Protein AF-A0A397EX10-F1 (afdb_monomer_lite)

Radius of gyration: 22.93 Å; chains: 1; bounding box: 36×42×84 Å

Foldseek 3Di:
DDPPPPPPPVVPPPQVLLVLLLVLLVLLLVLLVLQVVLVVVVVPDDPDPPPPPPVPDDPVVVVVVVVPPPDDNPNRDPVSVVVSLVSLVVSVVSCVVNVLQFDPVLSVVVVVLSCQLNDPPDRSVVNSVSSVCCCVVPCCNPVNDDPVGGD

InterPro domains:
  IPR013946 NCA2-like [PF08637] (12-137)
  IPR013946 NCA2-like [PTHR28234] (16-142)

Structure (mmCIF, N/CA/C/O backbone):
data_AF-A0A397EX10-F1
#
_entry.id   AF-A0A397EX10-F1
#
loop_
_atom_site.group_PDB
_atom_site.id
_atom_site.type_symbol
_atom_site.label_atom_id
_atom_site.label_alt_id
_atom_site.label_comp_id
_atom_site.label_asym_id
_atom_site.label_entity_id
_atom_site.label_seq_id
_atom_site.pdbx_PDB_ins_code
_atom_site.Cartn_x
_atom_site.Cartn_y
_atom_site.Cartn_z
_atom_site.occupancy
_atom_site.B_iso_or_equiv
_atom_site.auth_seq_id
_atom_site.auth_comp_id
_atom_site.auth_asym_id
_atom_site.auth_atom_id
_atom_site.pdbx_PDB_model_num
ATOM 1 N N . LEU A 1 1 ? 22.377 -3.303 41.523 1.00 41.38 1 LEU A N 1
ATOM 2 C CA . LEU A 1 1 ? 22.239 -3.645 40.090 1.00 41.38 1 LEU A CA 1
ATOM 3 C C . LEU A 1 1 ? 20.760 -3.868 39.793 1.00 41.38 1 LEU A C 1
ATOM 5 O O . LEU A 1 1 ? 20.297 -4.997 39.844 1.00 41.38 1 LEU A O 1
ATOM 9 N N . LEU A 1 2 ? 20.005 -2.787 39.574 1.00 40.12 2 LEU A N 1
ATOM 10 C CA . LEU A 1 2 ? 18.654 -2.878 39.018 1.00 40.12 2 LEU A CA 1
ATOM 11 C C . LEU A 1 2 ? 18.796 -2.760 37.498 1.00 40.12 2 LEU A C 1
ATOM 13 O O . LEU A 1 2 ? 19.023 -1.669 36.982 1.00 40.12 2 LEU A O 1
ATOM 17 N N . TYR A 1 3 ? 18.719 -3.888 36.797 1.00 41.59 3 TYR A N 1
ATOM 18 C CA . TYR A 1 3 ? 18.487 -3.904 35.355 1.00 41.59 3 TYR A CA 1
ATOM 19 C C . TYR A 1 3 ? 17.018 -3.552 35.126 1.00 41.59 3 TYR A C 1
ATOM 21 O O . TYR A 1 3 ? 16.144 -4.416 35.113 1.00 41.59 3 TYR A O 1
ATOM 29 N N . GLN A 1 4 ? 16.739 -2.258 35.018 1.00 38.31 4 GLN A N 1
ATOM 30 C CA . GLN A 1 4 ? 15.445 -1.777 34.572 1.00 38.31 4 GLN A CA 1
ATOM 31 C C . GLN A 1 4 ? 15.446 -1.896 33.048 1.00 38.31 4 GLN A C 1
ATOM 33 O O . GLN A 1 4 ? 16.061 -1.092 32.352 1.00 38.31 4 GLN A O 1
ATOM 38 N N . PHE A 1 5 ? 14.828 -2.964 32.542 1.00 41.28 5 PHE A N 1
ATOM 39 C CA . PHE A 1 5 ? 14.505 -3.100 31.129 1.00 41.28 5 PHE A CA 1
ATOM 40 C C . PHE A 1 5 ? 13.734 -1.850 30.705 1.00 41.28 5 PHE A C 1
ATOM 42 O O . PHE A 1 5 ? 12.567 -1.680 31.055 1.00 41.28 5 PHE A O 1
ATOM 49 N N . THR A 1 6 ? 14.375 -0.973 29.940 1.00 39.44 6 THR A N 1
ATOM 50 C CA . THR A 1 6 ? 13.713 0.107 29.209 1.00 39.44 6 THR A CA 1
ATOM 51 C C . THR A 1 6 ? 12.974 -0.499 28.015 1.00 39.44 6 THR A C 1
ATOM 53 O O . THR A 1 6 ? 13.256 -0.175 26.867 1.00 39.44 6 THR A O 1
ATOM 56 N N . SER A 1 7 ? 12.053 -1.434 28.260 1.00 38.50 7 SER A N 1
ATOM 57 C CA . SER A 1 7 ? 11.068 -1.845 27.262 1.00 38.50 7 SER A CA 1
ATOM 58 C C . SER A 1 7 ? 9.910 -0.855 27.321 1.00 38.50 7 SER A C 1
ATOM 60 O O . SER A 1 7 ? 8.781 -1.174 27.674 1.00 38.50 7 SER A O 1
ATOM 62 N N . SER A 1 8 ? 10.219 0.399 27.003 1.00 38.31 8 SER A N 1
ATOM 63 C CA . SER A 1 8 ? 9.212 1.311 26.494 1.00 38.31 8 SER A CA 1
ATOM 64 C C . SER A 1 8 ? 9.002 0.891 25.045 1.00 38.31 8 SER A C 1
ATOM 66 O O . SER A 1 8 ? 9.557 1.501 24.134 1.00 38.31 8 SER A O 1
ATOM 68 N N . ALA A 1 9 ? 8.232 -0.177 24.821 1.00 45.81 9 ALA A N 1
ATOM 69 C CA . ALA A 1 9 ? 7.434 -0.244 23.609 1.00 45.81 9 ALA A CA 1
ATOM 70 C C . ALA A 1 9 ? 6.516 0.981 23.685 1.00 45.81 9 ALA A C 1
ATOM 72 O O . ALA A 1 9 ? 5.442 0.945 24.278 1.00 45.81 9 ALA A O 1
ATOM 73 N N . MET A 1 10 ? 7.032 2.126 23.234 1.00 48.09 10 MET A N 1
ATOM 74 C CA . MET A 1 10 ? 6.231 3.289 22.911 1.00 48.09 10 MET A CA 1
ATOM 75 C C . MET A 1 10 ? 5.288 2.777 21.839 1.00 48.09 10 MET A C 1
ATOM 77 O O . MET A 1 10 ? 5.687 2.651 20.686 1.00 48.09 10 MET A O 1
ATOM 81 N N . TYR A 1 11 ? 4.101 2.350 22.262 1.00 53.41 11 TYR A N 1
ATOM 82 C CA . TYR A 1 11 ? 3.003 2.011 21.379 1.00 53.41 11 TYR A CA 1
ATOM 83 C C . TYR A 1 11 ? 2.857 3.203 20.431 1.00 53.41 11 TYR A C 1
ATOM 85 O O . TYR A 1 11 ? 2.485 4.295 20.863 1.00 53.41 11 TYR A O 1
ATOM 93 N N . GLU A 1 12 ? 3.298 3.039 19.178 1.00 66.00 12 GLU A N 1
ATOM 94 C CA . GLU A 1 12 ? 3.165 4.088 18.171 1.00 66.00 12 GLU A CA 1
ATOM 95 C C . GLU A 1 12 ? 1.681 4.415 18.061 1.00 66.00 12 GLU A C 1
ATOM 97 O O . GLU A 1 12 ? 0.855 3.501 18.049 1.00 66.00 12 GLU A O 1
ATOM 102 N N . ASP A 1 13 ? 1.343 5.705 18.011 1.00 78.44 13 ASP A N 1
ATOM 103 C CA . ASP A 1 13 ? -0.044 6.133 17.851 1.00 78.44 13 ASP A CA 1
ATOM 104 C C . ASP A 1 13 ? -0.649 5.404 16.634 1.00 78.44 13 ASP A C 1
ATOM 106 O O . ASP A 1 13 ? -0.096 5.525 15.534 1.00 78.44 13 ASP A O 1
ATOM 110 N N . PRO A 1 14 ? -1.771 4.679 16.792 1.00 77.25 14 PRO A N 1
ATOM 111 C CA . PRO A 1 14 ? -2.639 4.215 15.715 1.00 77.25 14 PRO A CA 1
ATOM 112 C C . PRO A 1 14 ? -2.641 5.051 14.435 1.00 77.25 14 PRO A C 1
ATOM 114 O O . PRO A 1 14 ? -2.508 4.541 13.318 1.00 77.25 14 PRO A O 1
ATOM 117 N N . LYS A 1 15 ? -2.765 6.372 14.598 1.00 80.88 15 LYS A N 1
ATOM 118 C CA . LYS A 1 15 ? -2.798 7.341 13.498 1.00 80.88 15 LYS A CA 1
ATOM 119 C C . LYS A 1 15 ? -1.475 7.421 12.757 1.00 80.88 15 LYS A C 1
ATOM 121 O O . LYS A 1 15 ? -1.466 7.521 11.528 1.00 80.88 15 LYS A O 1
ATOM 126 N N . SER A 1 16 ? -0.375 7.373 13.500 1.00 83.56 16 SER A N 1
ATOM 127 C CA . SER A 1 16 ? 0.979 7.345 12.961 1.00 83.56 16 SER A CA 1
ATOM 128 C C . SER A 1 16 ? 1.217 6.060 12.178 1.00 83.56 16 SER A C 1
ATOM 130 O O . SER A 1 16 ? 1.656 6.130 11.034 1.00 83.56 16 SER A O 1
ATOM 132 N N . VAL A 1 17 ? 0.832 4.908 12.737 1.00 84.69 17 VAL A N 1
ATOM 133 C CA . VAL A 1 17 ? 0.974 3.598 12.083 1.00 84.69 17 VAL A CA 1
ATOM 134 C C . VAL A 1 17 ? 0.219 3.562 10.758 1.00 84.69 17 VAL A C 1
ATOM 136 O O . VAL A 1 17 ? 0.809 3.280 9.720 1.00 84.69 17 VAL A O 1
ATOM 139 N N . ALA A 1 18 ? -1.067 3.913 10.753 1.00 84.00 18 ALA A N 1
ATOM 140 C CA . ALA A 1 18 ? -1.857 3.923 9.524 1.00 84.00 18 ALA A CA 1
ATOM 141 C C . ALA A 1 18 ? -1.319 4.919 8.488 1.00 84.00 18 ALA A C 1
ATOM 143 O O . ALA A 1 18 ? -1.334 4.638 7.290 1.00 84.00 18 ALA A O 1
ATOM 144 N N . SER A 1 19 ? -0.819 6.075 8.937 1.00 85.56 19 SER A N 1
ATOM 145 C CA . SER A 1 19 ? -0.160 7.035 8.049 1.00 85.56 19 SER A CA 1
ATOM 146 C C . SER A 1 19 ? 1.098 6.428 7.437 1.00 85.56 19 SER A C 1
ATOM 148 O O . SER A 1 19 ? 1.309 6.556 6.236 1.00 85.56 19 SER A O 1
ATOM 150 N N . GLN A 1 20 ? 1.901 5.724 8.233 1.00 88.44 20 GLN A N 1
ATOM 151 C CA . GLN A 1 20 ? 3.113 5.065 7.770 1.00 88.44 20 GLN A CA 1
ATOM 152 C C . GLN A 1 20 ? 2.799 3.951 6.762 1.00 88.44 20 GLN A C 1
ATOM 154 O O . GLN A 1 20 ? 3.383 3.969 5.685 1.00 88.44 20 GLN A O 1
ATOM 159 N N . ILE A 1 21 ? 1.803 3.090 7.026 1.00 89.44 21 ILE A N 1
ATOM 160 C CA . ILE A 1 21 ? 1.292 2.107 6.045 1.00 89.44 21 ILE A CA 1
ATOM 161 C C . ILE A 1 21 ? 0.906 2.814 4.742 1.00 89.44 21 ILE A C 1
ATOM 163 O O . ILE A 1 21 ? 1.301 2.398 3.654 1.00 89.44 21 ILE A O 1
ATOM 167 N N . ARG A 1 22 ? 0.148 3.913 4.841 1.00 89.50 22 ARG A N 1
ATOM 168 C CA . ARG A 1 22 ? -0.335 4.663 3.679 1.00 89.50 22 ARG A CA 1
ATOM 169 C C . ARG A 1 22 ? 0.805 5.243 2.844 1.00 89.50 22 ARG A C 1
ATOM 171 O O . ARG A 1 22 ? 0.723 5.197 1.617 1.00 89.50 22 ARG A O 1
ATOM 178 N N . TYR A 1 23 ? 1.825 5.808 3.490 1.00 90.50 23 TYR A N 1
ATOM 179 C CA . TYR A 1 23 ? 2.998 6.358 2.812 1.00 90.50 23 TYR A CA 1
ATOM 180 C C . TYR A 1 23 ? 3.827 5.256 2.156 1.00 90.50 23 TYR A C 1
ATOM 182 O O . TYR A 1 23 ? 4.153 5.383 0.980 1.00 90.50 23 TYR A O 1
ATOM 190 N N . THR A 1 24 ? 4.074 4.150 2.863 1.00 90.88 24 THR A N 1
ATOM 191 C CA . THR A 1 24 ? 4.782 2.989 2.313 1.00 90.88 24 THR A CA 1
ATOM 192 C C . THR A 1 24 ? 4.065 2.431 1.082 1.00 90.88 24 THR A C 1
ATOM 194 O O . THR A 1 24 ? 4.696 2.268 0.042 1.00 90.88 24 THR A O 1
ATOM 197 N N . LEU A 1 25 ? 2.742 2.230 1.140 1.00 91.06 25 LEU A N 1
ATOM 198 C CA . LEU A 1 25 ? 1.952 1.782 -0.017 1.00 91.06 25 LEU A CA 1
ATOM 199 C C . LEU A 1 25 ? 2.030 2.752 -1.201 1.00 91.06 25 LEU A C 1
ATOM 201 O O . LEU A 1 25 ? 2.142 2.318 -2.345 1.00 91.06 25 LEU A O 1
ATOM 205 N N . ARG A 1 26 ? 2.020 4.062 -0.936 1.00 90.94 26 ARG A N 1
ATOM 206 C CA . ARG A 1 26 ? 2.116 5.087 -1.981 1.00 90.94 26 ARG A CA 1
ATOM 207 C C . ARG A 1 26 ? 3.488 5.097 -2.656 1.00 90.94 26 ARG A C 1
ATOM 209 O O . ARG A 1 26 ? 3.572 5.315 -3.864 1.00 90.94 26 ARG A O 1
ATOM 216 N N . ASP A 1 27 ? 4.555 4.876 -1.894 1.00 90.75 27 ASP A N 1
ATOM 217 C CA . ASP A 1 27 ? 5.908 4.783 -2.444 1.00 90.75 27 ASP A CA 1
ATOM 218 C C . ASP A 1 27 ? 6.081 3.503 -3.272 1.00 90.75 27 ASP A C 1
ATOM 220 O O . ASP A 1 27 ? 6.611 3.572 -4.382 1.00 90.75 27 ASP A O 1
ATOM 224 N N . ILE A 1 28 ? 5.542 2.370 -2.807 1.00 91.06 28 ILE A N 1
ATOM 225 C CA . ILE A 1 28 ? 5.466 1.121 -3.585 1.00 91.06 28 ILE A CA 1
ATOM 226 C C . ILE A 1 28 ? 4.730 1.374 -4.908 1.00 91.06 28 ILE A C 1
ATOM 228 O O . ILE A 1 28 ? 5.265 1.088 -5.978 1.00 91.06 28 ILE A O 1
ATOM 232 N N . GLU A 1 29 ? 3.541 1.979 -4.864 1.00 91.50 29 GLU A N 1
ATOM 233 C CA . GLU A 1 29 ? 2.742 2.298 -6.053 1.00 91.50 29 GLU A CA 1
ATOM 234 C C . GLU A 1 29 ? 3.512 3.176 -7.051 1.00 91.50 29 GLU A C 1
ATOM 236 O O . GLU A 1 29 ? 3.484 2.944 -8.263 1.00 91.50 29 GLU A O 1
ATOM 241 N N . ARG A 1 30 ? 4.238 4.185 -6.558 1.00 90.31 30 ARG A N 1
ATOM 242 C CA . ARG A 1 30 ? 5.054 5.068 -7.396 1.00 90.31 30 ARG A CA 1
ATOM 243 C C . ARG A 1 30 ? 6.160 4.298 -8.118 1.00 90.31 30 ARG A C 1
ATOM 245 O O . ARG A 1 30 ? 6.349 4.509 -9.317 1.00 90.31 30 ARG A O 1
ATOM 252 N N . LEU A 1 31 ? 6.871 3.420 -7.412 1.00 88.94 31 LEU A N 1
ATOM 253 C CA . LEU A 1 31 ? 7.947 2.608 -7.989 1.00 88.94 31 LEU A CA 1
ATOM 254 C C . LEU A 1 31 ? 7.403 1.604 -9.010 1.00 88.94 31 LEU A C 1
ATOM 256 O O . LEU A 1 31 ? 7.947 1.488 -10.107 1.00 88.94 31 LEU A O 1
ATOM 260 N N . LEU A 1 32 ? 6.279 0.955 -8.708 1.00 87.31 32 LEU A N 1
ATOM 261 C CA . LEU A 1 32 ? 5.598 0.061 -9.644 1.00 87.31 32 LEU A CA 1
ATOM 262 C C . LEU A 1 32 ? 5.138 0.803 -10.909 1.00 87.31 32 LEU A C 1
ATOM 264 O O . LEU A 1 32 ? 5.326 0.318 -12.022 1.00 87.31 32 LEU A O 1
ATOM 268 N N . ASN A 1 33 ? 4.614 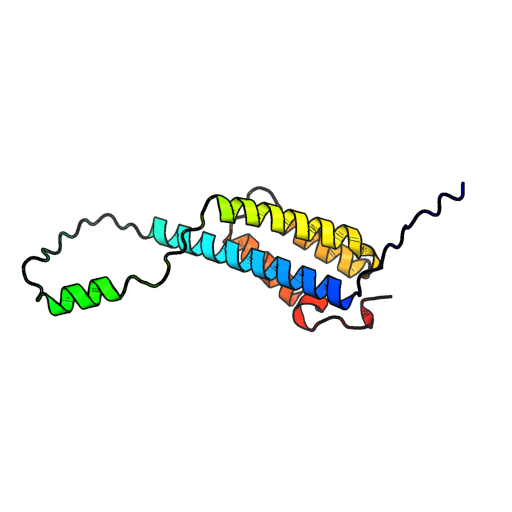2.024 -10.787 1.00 87.50 33 ASN A N 1
ATOM 269 C CA . ASN A 1 33 ? 4.247 2.839 -11.949 1.00 87.50 33 ASN A CA 1
ATOM 270 C C . ASN A 1 33 ? 5.461 3.243 -12.804 1.00 87.50 33 ASN A C 1
ATOM 272 O O . ASN A 1 33 ? 5.377 3.254 -14.037 1.00 87.50 33 ASN A O 1
ATOM 276 N N . MET A 1 34 ? 6.605 3.529 -12.177 1.00 84.31 34 MET A N 1
ATOM 277 C CA . MET A 1 34 ? 7.867 3.770 -12.887 1.00 84.31 34 MET A CA 1
ATOM 278 C C . MET A 1 34 ? 8.353 2.507 -13.618 1.00 84.31 34 MET A C 1
ATOM 280 O O . MET A 1 34 ? 8.815 2.599 -14.759 1.00 84.31 34 MET A O 1
ATOM 284 N N . GLN A 1 35 ? 8.185 1.322 -13.019 1.00 79.38 35 GLN A N 1
ATOM 285 C CA . GLN A 1 35 ? 8.467 0.035 -13.661 1.00 79.38 35 GLN A CA 1
ATOM 286 C C . GLN A 1 35 ? 7.567 -0.208 -14.877 1.00 79.38 35 GLN A C 1
ATOM 288 O O . GLN A 1 35 ? 8.056 -0.548 -15.954 1.00 79.38 35 GLN A O 1
ATOM 293 N N . ASN A 1 36 ? 6.258 -0.006 -14.717 1.00 75.38 36 ASN A N 1
ATOM 294 C CA . ASN A 1 36 ? 5.264 -0.235 -15.763 1.00 75.38 36 ASN A CA 1
ATOM 295 C C . ASN A 1 36 ? 5.491 0.696 -16.965 1.00 75.38 36 ASN A C 1
ATOM 297 O O . ASN A 1 36 ? 5.466 0.263 -18.114 1.00 75.38 36 ASN A O 1
ATOM 301 N N . THR A 1 37 ? 5.807 1.966 -16.696 1.00 67.19 37 THR A N 1
ATOM 302 C CA . THR A 1 37 ? 6.152 2.944 -17.739 1.00 67.19 37 THR A CA 1
ATOM 303 C C . THR A 1 37 ? 7.454 2.566 -18.446 1.00 67.19 37 THR A C 1
ATOM 305 O O . THR A 1 37 ? 7.534 2.649 -19.667 1.00 67.19 37 THR A O 1
ATOM 308 N N . SER A 1 38 ? 8.460 2.085 -17.706 1.00 60.50 38 SER A N 1
ATOM 309 C CA . SER A 1 38 ? 9.725 1.620 -18.293 1.00 60.50 38 SER A CA 1
ATOM 310 C C . SER A 1 38 ? 9.518 0.418 -19.225 1.00 60.50 38 SER A C 1
ATOM 312 O O . SER A 1 38 ? 10.092 0.391 -20.310 1.00 60.50 38 SER A O 1
ATOM 314 N N . HIS A 1 39 ? 8.664 -0.543 -18.853 1.00 57.88 39 HIS A N 1
ATOM 315 C CA . HIS A 1 39 ? 8.298 -1.669 -19.721 1.00 57.88 39 HIS A CA 1
ATOM 316 C C . HIS A 1 39 ? 7.532 -1.221 -20.973 1.00 57.88 39 HIS A C 1
ATOM 318 O O . HIS A 1 39 ? 7.864 -1.663 -22.072 1.00 57.88 39 HIS A O 1
ATOM 324 N N . ALA A 1 40 ? 6.565 -0.308 -20.833 1.00 56.50 40 ALA A N 1
ATOM 325 C CA . ALA A 1 40 ? 5.818 0.238 -21.967 1.00 56.50 40 ALA A CA 1
ATOM 326 C C . ALA A 1 40 ? 6.727 0.987 -22.961 1.00 56.50 40 ALA A C 1
ATOM 328 O O . ALA A 1 40 ? 6.543 0.876 -24.174 1.00 56.50 40 ALA A O 1
ATOM 329 N N . SER A 1 41 ? 7.744 1.700 -22.468 1.00 53.28 41 SER A N 1
ATOM 330 C CA . SER A 1 41 ? 8.744 2.370 -23.309 1.00 53.28 41 SER A CA 1
ATOM 331 C C . SER A 1 41 ? 9.666 1.393 -24.050 1.00 53.28 41 SER A C 1
ATOM 333 O O . SER A 1 41 ? 10.107 1.708 -25.152 1.00 53.28 41 SER A O 1
ATOM 335 N N . ILE A 1 42 ? 9.951 0.213 -23.483 1.00 52.81 42 ILE A N 1
ATOM 336 C CA . ILE A 1 42 ? 10.789 -0.819 -24.124 1.00 52.81 42 ILE A CA 1
ATOM 337 C C . ILE A 1 42 ? 10.007 -1.571 -25.214 1.00 52.81 42 ILE A C 1
ATOM 339 O O . ILE A 1 42 ? 10.563 -1.843 -26.277 1.00 52.81 42 ILE A O 1
ATOM 343 N N . ASP A 1 43 ? 8.720 -1.855 -24.990 1.00 47.50 43 ASP A N 1
ATOM 344 C CA . ASP A 1 43 ? 7.848 -2.535 -25.969 1.00 47.50 43 ASP A CA 1
ATOM 345 C C . ASP A 1 43 ? 7.390 -1.599 -27.110 1.00 47.50 43 ASP A C 1
ATOM 347 O O . ASP A 1 43 ? 6.933 -2.033 -28.166 1.00 47.50 43 ASP A O 1
ATOM 351 N N . SER A 1 44 ? 7.591 -0.288 -26.939 1.00 45.53 44 SER A N 1
ATOM 352 C CA . SER A 1 44 ? 7.409 0.742 -27.970 1.00 45.53 44 SER A CA 1
ATOM 353 C C . SER A 1 44 ? 8.635 0.901 -28.883 1.00 45.53 44 SER A C 1
ATOM 355 O O . SER A 1 44 ? 8.909 2.001 -29.365 1.00 45.53 44 SER A O 1
ATOM 357 N N . LEU A 1 45 ? 9.374 -0.179 -29.154 1.00 52.97 45 LEU A N 1
ATOM 358 C CA . LEU A 1 45 ? 10.321 -0.251 -30.268 1.00 52.97 45 LEU A CA 1
ATOM 359 C C . LEU A 1 45 ? 9.623 -0.876 -31.486 1.00 52.97 45 LEU A C 1
ATOM 361 O O . LEU A 1 45 ? 9.786 -2.072 -31.743 1.00 52.97 45 LEU A O 1
ATOM 365 N N . PRO A 1 46 ? 8.879 -0.105 -32.303 1.00 44.44 46 PRO A N 1
ATOM 366 C CA . PRO A 1 46 ? 8.615 -0.553 -33.651 1.00 44.44 46 PRO A CA 1
ATOM 367 C C . PRO A 1 46 ? 9.959 -0.523 -34.376 1.00 44.44 46 PRO A C 1
ATOM 369 O O . PRO A 1 46 ? 10.636 0.507 -34.440 1.00 44.44 46 PRO A O 1
ATOM 372 N N . GLY A 1 47 ? 10.362 -1.664 -34.926 1.00 48.03 47 GLY A N 1
ATOM 373 C CA . GLY A 1 47 ? 11.412 -1.703 -35.927 1.00 48.03 47 GLY A CA 1
ATOM 374 C C . GLY A 1 47 ? 11.042 -0.770 -37.074 1.00 48.03 47 GLY A C 1
ATOM 375 O O . GLY A 1 47 ? 10.273 -1.144 -37.945 1.00 48.03 47 GLY A O 1
ATOM 376 N N . LEU A 1 48 ? 11.568 0.450 -37.053 1.00 44.31 48 LEU A N 1
ATOM 377 C CA . LEU A 1 48 ? 11.713 1.330 -38.199 1.00 44.31 48 LEU A CA 1
ATOM 378 C C . LEU A 1 48 ? 12.731 2.403 -37.833 1.00 44.31 48 LEU A C 1
ATOM 380 O O . LEU A 1 48 ? 12.432 3.478 -37.319 1.00 44.31 48 LEU A O 1
ATOM 384 N N . SER A 1 49 ? 13.972 2.077 -38.173 1.00 47.03 49 SER A N 1
ATOM 385 C CA . SER A 1 49 ? 14.957 3.014 -38.684 1.00 47.03 49 SER A CA 1
ATOM 386 C C . SER A 1 49 ? 14.350 3.849 -39.822 1.00 47.03 49 SER A C 1
ATOM 388 O O . SER A 1 49 ? 14.643 3.637 -40.996 1.00 47.03 49 SER A O 1
ATOM 390 N N . SER A 1 50 ? 13.493 4.806 -39.491 1.00 48.66 50 SER A N 1
ATOM 391 C CA . SER A 1 50 ? 13.199 5.922 -40.373 1.00 48.66 50 SER A CA 1
ATOM 392 C C . SER A 1 50 ? 14.326 6.916 -40.166 1.00 48.66 50 SER A C 1
ATOM 394 O O . SER A 1 50 ? 14.287 7.755 -39.268 1.00 48.66 50 SER A O 1
ATOM 396 N N . GLN A 1 51 ? 15.367 6.785 -40.989 1.00 46.72 51 GLN A N 1
ATOM 397 C CA . GLN A 1 51 ? 16.294 7.874 -41.265 1.00 46.72 51 GLN A CA 1
ATOM 398 C C . GLN A 1 51 ? 15.477 9.072 -41.781 1.00 46.72 51 GLN A C 1
ATOM 400 O O . GLN A 1 51 ? 15.348 9.278 -42.983 1.00 46.72 51 GLN A O 1
ATOM 405 N N . MET A 1 52 ? 14.906 9.882 -40.890 1.00 46.84 52 MET A N 1
ATOM 406 C CA . MET A 1 52 ? 14.574 11.254 -41.240 1.00 46.84 52 MET A CA 1
ATOM 407 C C . MET A 1 52 ? 15.901 11.991 -41.314 1.00 46.84 52 MET A C 1
ATOM 409 O O . MET A 1 52 ? 16.512 12.318 -40.299 1.00 46.84 52 MET A O 1
ATOM 413 N N . SER A 1 53 ? 16.383 12.191 -42.539 1.00 47.50 53 SER A N 1
ATOM 414 C CA . SER A 1 53 ? 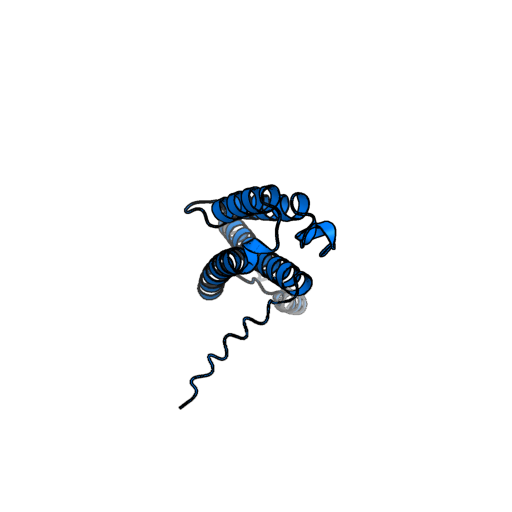17.508 13.066 -42.835 1.00 47.50 53 SER A CA 1
ATOM 415 C C . SER A 1 53 ? 17.284 14.425 -42.163 1.00 47.50 53 SER A C 1
ATOM 417 O O . SER A 1 53 ? 16.481 15.235 -42.615 1.00 47.50 53 SER A O 1
ATOM 419 N N . THR A 1 54 ? 18.015 14.697 -41.082 1.00 51.28 54 THR A N 1
ATOM 420 C CA . THR A 1 54 ? 17.978 15.971 -40.338 1.00 51.28 54 THR A CA 1
ATOM 421 C C . THR A 1 54 ? 18.768 17.087 -41.034 1.00 51.28 54 THR A C 1
ATOM 423 O O . THR A 1 54 ? 19.030 18.143 -40.448 1.00 51.28 54 THR A O 1
ATOM 426 N N . SER A 1 55 ? 19.138 16.878 -42.299 1.00 51.84 55 SER A N 1
ATOM 427 C CA . SER A 1 55 ? 20.002 17.762 -43.083 1.00 51.84 55 SER A CA 1
ATOM 428 C C . SER A 1 55 ? 19.345 19.082 -43.507 1.00 51.84 55 SER A C 1
ATOM 430 O O . SER A 1 55 ? 20.038 19.925 -44.063 1.00 51.84 55 SER A O 1
ATOM 432 N N . THR A 1 56 ? 18.054 19.304 -43.233 1.00 57.75 56 THR A N 1
ATOM 433 C CA . THR A 1 56 ? 17.329 20.522 -43.656 1.00 57.75 56 THR A CA 1
ATOM 434 C C . THR A 1 56 ? 16.705 21.340 -42.519 1.00 57.75 56 THR A C 1
ATOM 436 O O . THR A 1 56 ? 16.072 22.358 -42.789 1.00 57.75 56 THR A O 1
ATOM 439 N N . MET A 1 57 ? 16.885 20.965 -41.246 1.00 51.56 57 MET A N 1
ATOM 440 C CA . MET A 1 57 ? 16.309 21.731 -40.130 1.00 51.56 57 MET A CA 1
ATOM 441 C C . MET A 1 57 ? 17.191 22.904 -39.687 1.00 51.56 57 MET A C 1
ATOM 443 O O . MET A 1 57 ? 18.365 22.732 -39.354 1.00 51.56 57 MET A O 1
ATOM 447 N N . SER A 1 58 ? 16.582 24.092 -39.624 1.00 59.00 58 SER A N 1
ATOM 448 C CA . SER A 1 58 ? 17.187 25.331 -39.129 1.00 59.00 58 SER A CA 1
ATOM 449 C C . SER A 1 58 ? 17.748 25.172 -37.702 1.00 59.00 58 SER A C 1
ATOM 451 O O . SER A 1 58 ? 17.081 24.573 -36.852 1.00 59.00 58 SER A O 1
ATOM 453 N N . PRO A 1 59 ? 18.920 25.761 -37.382 1.00 61.94 59 PRO A N 1
ATOM 454 C CA . PRO A 1 59 ? 19.594 25.596 -36.085 1.00 61.94 59 PRO A CA 1
ATOM 455 C C . PRO A 1 59 ? 18.733 25.945 -34.860 1.00 61.94 59 PRO A C 1
ATOM 457 O O . PRO A 1 59 ? 18.882 25.333 -33.806 1.00 61.94 59 PRO A O 1
ATOM 460 N N . LEU A 1 60 ? 17.796 26.887 -35.006 1.00 56.94 60 LEU A N 1
ATOM 461 C CA . LEU A 1 60 ? 16.894 27.315 -33.932 1.00 56.94 60 LEU A CA 1
ATOM 462 C C . LEU A 1 60 ? 15.860 26.247 -33.546 1.00 56.94 60 LEU A C 1
ATOM 464 O O . LEU A 1 60 ? 15.560 26.090 -32.366 1.00 56.94 60 LEU A O 1
ATOM 468 N N . LEU A 1 61 ? 15.362 25.467 -34.511 1.00 58.12 61 LEU A N 1
ATOM 469 C CA . LEU A 1 61 ? 14.442 24.361 -34.225 1.00 58.12 61 LEU A CA 1
ATOM 470 C C . LEU A 1 61 ? 15.172 23.168 -33.599 1.00 58.12 61 LEU A C 1
ATOM 472 O O . LEU A 1 61 ? 14.613 22.498 -32.738 1.00 58.12 61 LEU A O 1
ATOM 476 N N . ARG A 1 62 ? 16.446 22.959 -33.958 1.00 57.19 62 ARG A N 1
ATOM 477 C CA . ARG A 1 62 ? 17.303 21.927 -33.354 1.00 57.19 62 ARG A CA 1
ATOM 478 C C . ARG A 1 62 ? 17.611 22.211 -31.879 1.00 57.19 62 ARG A C 1
ATOM 480 O O . ARG A 1 62 ? 17.638 21.287 -31.070 1.00 57.19 62 ARG A O 1
ATOM 487 N N . ALA A 1 63 ? 17.824 23.478 -31.523 1.00 56.19 63 ALA A N 1
ATOM 488 C CA . ALA A 1 63 ? 18.031 23.882 -30.133 1.00 56.19 63 ALA A CA 1
ATOM 489 C C . ALA A 1 63 ? 16.749 23.735 -29.294 1.00 56.19 63 ALA A C 1
ATOM 491 O O . ALA A 1 63 ? 16.818 23.284 -28.156 1.00 56.19 63 ALA A O 1
ATOM 492 N N . ALA A 1 64 ? 15.579 24.035 -29.869 1.00 55.75 64 ALA A N 1
ATOM 493 C CA . ALA A 1 64 ? 14.294 23.849 -29.195 1.00 55.75 64 ALA A CA 1
ATOM 494 C C . ALA A 1 64 ? 13.952 22.364 -28.967 1.00 55.75 64 ALA A C 1
ATOM 496 O O . ALA A 1 64 ? 13.443 22.019 -27.905 1.00 55.75 64 ALA A O 1
ATOM 497 N N . SER A 1 65 ? 14.291 21.474 -29.911 1.00 53.28 65 SER A N 1
ATOM 498 C CA . SER A 1 65 ? 14.124 20.026 -29.721 1.00 53.28 65 SER A CA 1
ATOM 499 C C . SER A 1 65 ? 15.094 19.444 -28.690 1.00 53.28 65 SER A C 1
ATOM 501 O O . SER A 1 65 ? 14.717 18.547 -27.950 1.00 53.28 65 SER A O 1
ATOM 503 N N . ALA A 1 66 ? 16.321 19.971 -28.596 1.00 53.66 66 ALA A N 1
ATOM 504 C CA . ALA A 1 66 ? 17.288 19.544 -27.582 1.00 53.66 66 ALA A CA 1
ATOM 505 C C . ALA A 1 66 ? 16.972 20.105 -26.181 1.00 53.66 66 ALA A C 1
ATOM 507 O O . ALA A 1 66 ? 17.304 19.483 -25.179 1.00 53.66 66 ALA A O 1
ATOM 508 N N . ALA A 1 67 ? 16.305 21.262 -26.098 1.00 50.00 67 ALA A N 1
ATOM 509 C CA . ALA A 1 67 ? 15.888 21.869 -24.832 1.00 50.00 67 ALA A CA 1
ATOM 510 C C . ALA A 1 67 ? 14.602 21.253 -24.243 1.00 50.00 67 ALA A C 1
ATOM 512 O O . ALA A 1 67 ? 14.267 21.533 -23.094 1.00 50.00 67 ALA A O 1
ATOM 513 N N . GLY A 1 68 ? 13.885 20.424 -25.010 1.00 44.88 68 GLY A N 1
ATOM 514 C CA . GLY A 1 68 ? 12.680 19.717 -24.563 1.00 44.88 68 GLY A CA 1
ATOM 515 C C . GLY A 1 68 ? 12.939 18.387 -23.849 1.00 44.88 68 GLY A C 1
ATOM 516 O O . GLY A 1 68 ? 12.013 17.838 -23.261 1.00 44.88 68 GLY A O 1
ATOM 517 N N . ASP A 1 69 ? 14.176 17.884 -23.850 1.00 46.38 69 ASP A N 1
ATOM 518 C CA . ASP A 1 69 ? 14.525 16.548 -23.335 1.00 46.38 69 ASP A CA 1
ATOM 519 C C . ASP A 1 69 ? 15.052 16.581 -21.885 1.00 46.38 69 ASP A C 1
ATOM 521 O O . ASP A 1 69 ? 15.961 15.860 -21.483 1.00 46.38 69 ASP A O 1
ATOM 525 N N . GLY A 1 70 ? 14.503 17.505 -21.092 1.00 43.53 70 GLY A N 1
ATOM 526 C CA . GLY A 1 70 ? 14.812 17.691 -19.671 1.00 43.53 70 GLY A CA 1
ATOM 527 C C . GLY A 1 70 ? 13.729 17.162 -18.728 1.00 43.53 70 GLY A C 1
ATOM 528 O O . GLY A 1 70 ? 13.733 17.513 -17.549 1.00 43.53 70 GLY A O 1
ATOM 529 N N . SER A 1 71 ? 12.775 16.366 -19.220 1.00 44.16 71 SER A N 1
ATOM 530 C CA . SER A 1 71 ? 11.785 15.701 -18.369 1.00 44.16 71 SER A CA 1
ATOM 531 C C . SER A 1 71 ? 12.198 14.250 -18.180 1.00 44.16 71 SER A C 1
ATOM 533 O O . SER A 1 71 ? 12.176 13.461 -19.118 1.00 44.16 71 SER A O 1
ATOM 535 N N . GLY A 1 72 ? 12.654 13.945 -16.965 1.00 45.88 72 GLY A N 1
ATOM 536 C CA . GLY A 1 72 ? 13.292 12.695 -16.586 1.00 45.88 72 GLY A CA 1
ATOM 537 C C . GLY A 1 72 ? 12.561 11.460 -17.091 1.00 45.88 72 GLY A C 1
ATOM 538 O O . GLY A 1 72 ? 11.544 11.045 -16.538 1.00 45.88 72 GLY A O 1
ATOM 539 N N . ASN A 1 73 ? 13.168 10.816 -18.084 1.00 47.16 73 ASN A N 1
ATOM 540 C CA . ASN A 1 73 ? 12.937 9.420 -18.389 1.00 47.16 73 ASN A CA 1
ATOM 541 C C . ASN A 1 73 ? 13.516 8.615 -17.211 1.00 47.16 73 ASN A C 1
ATOM 543 O O . ASN A 1 73 ? 14.634 8.111 -17.270 1.00 47.16 73 ASN A O 1
ATOM 547 N N . THR A 1 74 ? 12.808 8.608 -16.077 1.00 53.97 74 THR A N 1
ATOM 548 C CA . THR A 1 74 ? 13.142 7.836 -14.875 1.00 53.97 74 THR A CA 1
ATOM 549 C C . THR A 1 74 ? 12.925 6.358 -15.184 1.00 53.97 74 THR A C 1
ATOM 551 O O . THR A 1 74 ? 11.966 5.735 -14.737 1.00 53.97 74 THR A O 1
ATOM 554 N N . THR A 1 75 ? 13.800 5.799 -16.017 1.00 55.06 75 THR A N 1
ATOM 555 C CA . THR A 1 75 ? 13.980 4.358 -16.132 1.00 55.06 75 THR A CA 1
ATOM 556 C C . THR A 1 75 ? 14.310 3.836 -14.747 1.00 55.06 75 THR A C 1
ATOM 558 O O . THR A 1 75 ? 15.275 4.290 -14.130 1.00 55.06 75 THR A O 1
ATOM 561 N N . LEU A 1 76 ? 13.472 2.926 -14.261 1.00 60.91 76 LEU A N 1
ATOM 562 C CA . LEU A 1 76 ? 13.606 2.326 -12.944 1.00 60.91 76 LEU A CA 1
ATOM 563 C C . LEU A 1 76 ? 14.984 1.651 -12.829 1.00 60.91 76 LEU A C 1
ATOM 565 O O . LEU A 1 76 ? 15.283 0.703 -13.558 1.00 60.91 76 LEU A O 1
ATOM 569 N N . GLY A 1 77 ? 15.848 2.165 -11.956 1.00 70.62 77 GLY A N 1
ATOM 570 C CA . GLY A 1 77 ? 17.184 1.611 -11.762 1.00 70.62 77 GLY A CA 1
ATOM 571 C C . GLY A 1 77 ? 17.164 0.356 -10.885 1.00 70.62 77 GLY A C 1
ATOM 572 O O . GLY A 1 77 ? 16.236 0.129 -10.114 1.00 70.62 77 GLY A O 1
ATOM 573 N N . VAL A 1 78 ? 18.249 -0.429 -10.904 1.00 76.19 78 VAL A N 1
ATOM 574 C CA . VAL A 1 78 ? 18.457 -1.567 -9.972 1.00 76.19 78 VAL A CA 1
ATOM 575 C C . VAL A 1 78 ? 18.294 -1.136 -8.507 1.00 76.19 78 VAL A C 1
ATOM 577 O O . VAL A 1 78 ? 17.807 -1.895 -7.673 1.00 76.19 78 VAL A O 1
ATOM 580 N N . ARG A 1 79 ? 18.659 0.112 -8.198 1.00 80.00 79 ARG A N 1
ATOM 581 C CA . ARG A 1 79 ? 18.471 0.717 -6.877 1.00 80.00 79 ARG A CA 1
ATOM 582 C C . ARG A 1 79 ? 16.996 0.838 -6.489 1.00 80.00 79 ARG A C 1
ATOM 584 O O . ARG A 1 79 ? 16.658 0.545 -5.349 1.00 80.00 79 ARG A O 1
ATOM 591 N N . ASP A 1 80 ? 16.149 1.264 -7.417 1.00 80.50 80 ASP A N 1
ATOM 592 C CA . ASP A 1 80 ? 14.719 1.468 -7.182 1.00 80.50 80 ASP A CA 1
ATOM 593 C C . ASP A 1 80 ? 14.002 0.121 -7.009 1.00 80.50 80 ASP A C 1
ATOM 595 O O . ASP A 1 80 ? 13.149 -0.010 -6.137 1.00 80.50 80 ASP A O 1
ATOM 599 N N . MET A 1 81 ? 14.428 -0.909 -7.752 1.00 80.38 81 MET A N 1
ATOM 600 C CA . MET A 1 81 ? 13.994 -2.297 -7.536 1.00 80.38 81 MET A CA 1
ATOM 601 C C . MET A 1 81 ? 14.400 -2.822 -6.156 1.00 80.38 81 MET A C 1
ATOM 603 O O . MET A 1 81 ? 13.583 -3.397 -5.444 1.00 80.38 81 MET A O 1
ATOM 607 N N . GLY A 1 82 ? 15.653 -2.599 -5.747 1.00 84.19 82 GLY A N 1
ATOM 608 C CA . GLY A 1 82 ? 16.110 -2.971 -4.407 1.00 84.19 82 GLY A CA 1
ATOM 609 C C . GLY A 1 82 ? 15.332 -2.241 -3.309 1.00 84.19 82 GLY A C 1
ATOM 610 O O . GLY A 1 82 ? 15.008 -2.832 -2.283 1.00 84.19 82 GLY A O 1
ATOM 611 N N . TYR A 1 83 ? 14.979 -0.975 -3.538 1.00 88.50 83 TYR A N 1
ATOM 612 C CA . TYR A 1 83 ? 14.173 -0.196 -2.605 1.00 88.50 83 TYR A CA 1
ATOM 613 C C . TYR A 1 83 ? 12.716 -0.674 -2.539 1.00 88.50 83 TYR A C 1
ATOM 615 O O . TYR A 1 83 ? 12.163 -0.750 -1.447 1.00 88.50 83 TYR A O 1
ATOM 623 N N . LEU A 1 84 ? 12.121 -1.073 -3.668 1.00 87.69 84 LEU A N 1
ATOM 624 C CA . LEU A 1 84 ? 10.788 -1.680 -3.716 1.00 87.69 84 LEU A CA 1
ATOM 625 C C . LEU A 1 84 ? 10.707 -2.935 -2.836 1.00 87.69 84 LEU A C 1
ATOM 627 O O . LEU A 1 84 ? 9.780 -3.058 -2.040 1.00 87.69 84 LEU A O 1
ATOM 631 N N . VAL A 1 85 ? 11.698 -3.829 -2.929 1.00 88.06 85 VAL A N 1
ATOM 632 C CA . VAL A 1 85 ? 11.765 -5.040 -2.090 1.00 88.06 85 VAL A CA 1
ATOM 633 C C . VAL A 1 85 ? 11.820 -4.677 -0.604 1.00 88.06 85 VAL A C 1
ATOM 635 O O . VAL A 1 85 ? 11.096 -5.257 0.200 1.00 88.06 85 VAL A O 1
ATOM 638 N N . VAL A 1 86 ? 12.626 -3.676 -0.239 1.00 91.12 86 VAL A N 1
ATOM 639 C CA . VAL A 1 86 ? 12.714 -3.191 1.148 1.00 91.12 86 VAL A CA 1
ATOM 640 C C . VAL A 1 86 ? 11.391 -2.585 1.621 1.00 91.12 86 VAL A C 1
ATOM 642 O O . VAL A 1 86 ? 11.002 -2.804 2.763 1.00 91.12 86 VAL A O 1
ATOM 645 N N . LEU A 1 87 ? 10.680 -1.841 0.771 1.00 90.94 87 LEU A N 1
ATOM 646 C CA . LEU A 1 87 ? 9.384 -1.259 1.130 1.00 90.94 87 LEU A CA 1
ATOM 647 C C . LEU A 1 87 ? 8.298 -2.323 1.327 1.00 90.94 87 LEU A C 1
ATOM 649 O O . LEU A 1 87 ? 7.465 -2.166 2.217 1.00 90.94 87 LEU A O 1
ATOM 653 N N . LEU A 1 88 ? 8.307 -3.393 0.529 1.00 89.88 88 LEU A N 1
ATOM 654 C CA . LEU A 1 88 ? 7.389 -4.526 0.682 1.00 89.88 88 LEU A CA 1
ATOM 655 C C . LEU A 1 88 ? 7.629 -5.265 2.006 1.00 89.88 88 LEU A C 1
ATOM 657 O O . LEU A 1 88 ? 6.685 -5.497 2.759 1.00 89.88 88 LEU A O 1
ATOM 661 N N . ASP A 1 89 ? 8.892 -5.544 2.335 1.00 90.88 89 ASP A N 1
ATOM 662 C CA . ASP A 1 89 ? 9.277 -6.119 3.631 1.00 90.88 89 ASP A CA 1
ATOM 663 C C . ASP A 1 89 ? 8.905 -5.185 4.797 1.00 90.88 89 ASP A C 1
ATOM 665 O O . ASP A 1 89 ? 8.301 -5.606 5.786 1.00 90.88 89 ASP A O 1
ATOM 669 N N . GLN A 1 90 ? 9.163 -3.881 4.657 1.00 90.94 90 GLN A N 1
ATOM 670 C CA . GLN A 1 90 ? 8.787 -2.888 5.660 1.00 90.94 90 GLN A CA 1
ATOM 671 C C . GLN A 1 90 ? 7.270 -2.837 5.878 1.00 90.94 90 GLN A C 1
ATOM 673 O O . GLN A 1 90 ? 6.832 -2.722 7.022 1.00 90.94 90 GLN A O 1
ATOM 678 N N . LEU A 1 91 ? 6.467 -2.915 4.813 1.00 90.75 91 LEU A N 1
ATOM 679 C CA . LEU A 1 91 ? 5.007 -2.946 4.903 1.00 90.75 91 LEU A CA 1
ATOM 680 C C . LEU A 1 91 ? 4.534 -4.148 5.728 1.00 90.75 91 LEU A C 1
ATOM 682 O O . LEU A 1 91 ? 3.712 -3.982 6.631 1.00 90.75 91 LEU A O 1
ATOM 686 N N . GLN A 1 92 ? 5.090 -5.331 5.455 1.00 90.25 92 GLN A N 1
ATOM 687 C CA . GLN A 1 92 ? 4.751 -6.560 6.166 1.00 90.25 92 GLN A CA 1
ATOM 688 C C . GLN A 1 92 ? 5.148 -6.484 7.645 1.00 90.25 92 GLN A C 1
ATOM 690 O O . GLN A 1 92 ? 4.320 -6.723 8.523 1.00 90.25 92 GLN A O 1
ATOM 695 N N . GLN A 1 93 ? 6.384 -6.079 7.943 1.00 90.00 93 GLN A N 1
ATOM 696 C CA . GLN A 1 93 ? 6.859 -5.937 9.323 1.00 90.00 93 GLN A CA 1
ATOM 697 C C . GLN A 1 93 ? 6.059 -4.898 10.108 1.00 90.00 93 GLN A C 1
ATOM 699 O O . GLN A 1 93 ? 5.772 -5.085 11.292 1.00 90.00 93 GLN A O 1
ATOM 704 N N . LEU A 1 94 ? 5.702 -3.789 9.460 1.00 87.88 94 LEU A N 1
ATOM 705 C CA . LEU A 1 94 ? 4.944 -2.723 10.091 1.00 87.88 94 LEU A CA 1
ATOM 706 C C . LEU A 1 94 ? 3.516 -3.165 10.400 1.00 87.88 94 LEU A C 1
ATOM 708 O O . LEU A 1 94 ? 3.003 -2.802 11.458 1.00 87.88 94 LEU A O 1
ATOM 712 N N . PHE A 1 95 ? 2.899 -3.962 9.529 1.00 87.69 95 PHE A N 1
ATOM 713 C CA . PHE A 1 95 ? 1.610 -4.577 9.812 1.00 87.69 95 PHE A CA 1
ATOM 714 C C . PHE A 1 95 ? 1.704 -5.589 10.955 1.00 87.69 95 PHE A C 1
ATOM 716 O O . PHE A 1 95 ? 1.000 -5.428 11.945 1.00 87.69 95 PHE A O 1
ATOM 723 N N . GLU A 1 96 ? 2.617 -6.559 10.882 1.00 88.56 96 GLU A N 1
ATOM 724 C CA . GLU A 1 96 ? 2.762 -7.613 11.896 1.00 88.56 96 GLU A CA 1
ATOM 725 C C . GLU A 1 96 ? 3.040 -7.047 13.294 1.00 88.56 96 GLU A C 1
ATOM 727 O O . GLU A 1 96 ? 2.405 -7.435 14.276 1.00 88.56 96 GLU A O 1
ATOM 732 N N . ARG A 1 97 ? 3.919 -6.041 13.391 1.00 88.56 97 ARG A N 1
ATOM 733 C CA . ARG A 1 97 ? 4.219 -5.354 14.657 1.00 88.56 97 ARG A CA 1
ATOM 734 C C . ARG A 1 97 ? 2.996 -4.670 15.267 1.00 88.56 97 ARG A C 1
ATOM 736 O O . ARG A 1 97 ? 2.899 -4.562 16.486 1.00 88.56 97 ARG A O 1
ATOM 743 N N . ASN A 1 98 ? 2.100 -4.172 14.423 1.00 86.00 98 ASN A N 1
ATOM 744 C CA . ASN A 1 98 ? 0.968 -3.341 14.814 1.00 86.00 98 ASN A CA 1
ATOM 745 C C . ASN A 1 98 ? -0.380 -4.054 14.630 1.00 86.00 98 ASN A C 1
ATOM 747 O O . ASN A 1 98 ? -1.428 -3.419 14.713 1.00 86.00 98 ASN A O 1
ATOM 751 N N . ARG A 1 99 ? -0.375 -5.370 14.396 1.00 83.81 99 ARG A N 1
ATOM 752 C CA . ARG A 1 99 ? -1.568 -6.154 14.060 1.00 83.81 99 ARG A CA 1
ATOM 753 C C . ARG A 1 99 ? -2.642 -6.086 15.147 1.00 83.81 99 ARG A C 1
ATOM 755 O O . ARG A 1 99 ? -3.827 -6.052 14.835 1.00 83.81 99 ARG A O 1
ATOM 762 N N . GLY A 1 100 ? -2.221 -5.960 16.408 1.00 82.25 100 GLY A N 1
ATOM 763 C CA . GLY A 1 100 ? -3.106 -5.810 17.569 1.00 82.25 100 GLY A CA 1
ATOM 764 C C . GLY A 1 100 ? -3.948 -4.531 17.584 1.00 82.25 100 GLY A C 1
ATOM 765 O O . GLY A 1 100 ? -4.848 -4.418 18.405 1.00 82.25 100 GLY A O 1
ATOM 766 N N . TYR A 1 101 ? -3.681 -3.583 16.687 1.00 80.12 101 TYR A N 1
ATOM 767 C CA . TYR A 1 101 ? -4.488 -2.382 16.525 1.00 80.12 101 TYR A CA 1
ATOM 768 C C . TYR A 1 101 ? -5.691 -2.539 15.603 1.00 80.12 101 TYR A C 1
ATOM 770 O O . TYR A 1 101 ? -6.446 -1.586 15.492 1.00 80.12 101 TYR A O 1
ATOM 778 N N . PHE A 1 102 ? -5.845 -3.666 14.911 1.00 81.62 102 PHE A N 1
ATOM 779 C CA . PHE A 1 102 ? -6.920 -3.888 13.946 1.00 81.62 102 PHE A CA 1
ATOM 780 C C . PHE A 1 102 ? -7.847 -5.000 14.440 1.00 81.62 102 PHE A C 1
ATOM 782 O O . PHE A 1 102 ? -7.395 -5.932 15.099 1.00 81.62 102 PHE A O 1
ATOM 789 N N . ASP A 1 103 ? -9.127 -4.960 14.074 1.00 84.62 103 ASP A N 1
ATOM 790 C CA . ASP A 1 103 ? -10.055 -6.063 14.355 1.00 84.62 103 ASP A CA 1
ATOM 791 C C . ASP A 1 103 ? -9.683 -7.322 13.550 1.00 84.62 103 ASP A C 1
ATOM 793 O O . ASP A 1 103 ? -9.192 -7.217 12.425 1.00 84.62 103 ASP A O 1
ATOM 797 N N . ASP A 1 104 ? -9.997 -8.519 14.055 1.00 85.44 104 ASP A N 1
ATOM 798 C CA . ASP A 1 104 ? -9.633 -9.805 13.424 1.00 85.44 104 ASP A CA 1
ATOM 799 C C . ASP A 1 104 ? -10.052 -9.918 11.946 1.00 85.44 104 ASP A C 1
ATOM 801 O O . ASP A 1 104 ? -9.332 -10.478 11.115 1.00 85.44 104 ASP A O 1
ATOM 805 N N . ALA A 1 105 ? -11.219 -9.367 11.598 1.00 84.88 105 ALA A N 1
ATOM 806 C CA . ALA A 1 105 ? -11.713 -9.357 10.224 1.00 84.88 105 ALA A CA 1
ATOM 807 C C . ALA A 1 105 ? -10.859 -8.467 9.307 1.00 84.88 105 ALA A C 1
ATOM 809 O O . ALA A 1 105 ? -10.604 -8.832 8.161 1.00 84.88 105 ALA A O 1
ATOM 810 N N . GLU A 1 106 ? -10.413 -7.316 9.809 1.00 85.50 106 GLU A N 1
ATOM 811 C CA . GLU A 1 106 ? -9.572 -6.386 9.059 1.00 85.50 106 GLU A CA 1
ATOM 812 C C . GLU A 1 106 ? -8.140 -6.910 8.962 1.00 85.50 106 GLU A C 1
ATOM 814 O O . GLU A 1 106 ? -7.559 -6.879 7.880 1.00 85.50 106 GLU A O 1
ATOM 819 N N . GLN A 1 107 ? -7.617 -7.480 10.054 1.00 88.31 107 GLN A N 1
ATOM 820 C CA . GLN A 1 107 ? -6.320 -8.148 10.064 1.00 88.31 107 GLN A CA 1
ATOM 821 C C . GLN A 1 107 ? -6.253 -9.224 8.982 1.00 88.31 107 GLN A C 1
ATOM 823 O O . GLN A 1 107 ? -5.324 -9.226 8.186 1.00 88.31 107 GLN A O 1
ATOM 828 N N . LYS A 1 108 ? -7.245 -10.124 8.926 1.00 89.69 108 LYS A N 1
ATOM 829 C CA . LYS A 1 108 ? -7.255 -11.218 7.950 1.00 89.69 108 LYS A CA 1
ATOM 830 C C . LYS A 1 108 ? -7.282 -10.703 6.510 1.00 89.69 108 LYS A C 1
ATOM 832 O O . LYS A 1 108 ? -6.530 -11.192 5.678 1.00 89.69 108 LYS A O 1
ATOM 837 N N . ARG A 1 109 ? -8.130 -9.712 6.219 1.00 88.56 109 ARG A N 1
ATOM 838 C CA . ARG A 1 109 ? -8.241 -9.134 4.869 1.00 88.56 109 ARG A CA 1
ATOM 839 C C . ARG A 1 109 ? -6.957 -8.424 4.449 1.00 88.56 109 ARG A C 1
ATOM 841 O O . ARG A 1 109 ? -6.525 -8.580 3.315 1.00 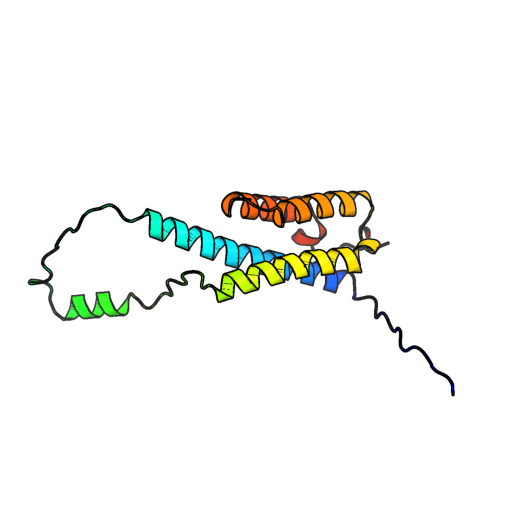88.56 109 ARG A O 1
ATOM 848 N N . PHE A 1 110 ? -6.358 -7.660 5.361 1.00 89.88 110 PHE A N 1
ATOM 849 C CA . PHE A 1 110 ? -5.125 -6.934 5.078 1.00 89.88 110 PHE A CA 1
ATOM 850 C C . PHE A 1 110 ? -3.933 -7.883 4.913 1.00 89.88 110 PHE A C 1
ATOM 852 O O . PHE A 1 110 ? -3.114 -7.680 4.026 1.00 89.88 110 PHE A O 1
ATOM 859 N N . ASP A 1 111 ? -3.858 -8.941 5.721 1.00 90.44 111 ASP A N 1
ATOM 860 C CA . ASP A 1 111 ? -2.849 -9.999 5.606 1.00 90.44 111 ASP A CA 1
ATOM 861 C C . ASP A 1 111 ? -2.957 -10.725 4.251 1.00 90.44 111 ASP A C 1
ATOM 863 O O . ASP A 1 111 ? -1.957 -10.906 3.563 1.00 90.44 111 ASP A O 1
ATOM 867 N N . GLU A 1 112 ? -4.171 -11.065 3.804 1.00 90.81 112 GLU A N 1
ATOM 868 C CA . GLU A 1 112 ? -4.413 -11.613 2.459 1.00 90.81 112 GLU A CA 1
ATOM 869 C C . GLU A 1 112 ? -3.934 -10.647 1.357 1.00 90.81 112 GLU A C 1
ATOM 871 O O . GLU A 1 112 ? -3.184 -11.052 0.471 1.00 90.81 112 GLU A O 1
ATOM 876 N N . ASP A 1 113 ? -4.286 -9.359 1.443 1.00 90.69 113 ASP A N 1
ATOM 877 C CA . ASP A 1 113 ? -3.872 -8.342 0.467 1.00 90.69 113 ASP A CA 1
ATOM 878 C C . ASP A 1 113 ? -2.344 -8.113 0.439 1.00 90.69 113 ASP A C 1
ATOM 880 O O . ASP A 1 113 ? -1.764 -7.930 -0.633 1.00 90.69 113 ASP A O 1
ATOM 884 N N . VAL A 1 114 ? -1.673 -8.126 1.597 1.00 90.19 114 VAL A N 1
ATOM 885 C CA . VAL A 1 114 ? -0.208 -7.991 1.682 1.00 90.19 114 VAL A CA 1
ATOM 886 C C . VAL A 1 114 ? 0.489 -9.233 1.133 1.00 90.19 114 VAL A C 1
ATOM 888 O O . VAL A 1 114 ? 1.459 -9.094 0.390 1.00 90.19 114 VAL A O 1
ATOM 891 N N . ASN A 1 115 ? -0.004 -10.434 1.447 1.00 89.88 115 ASN A N 1
ATOM 892 C CA . ASN A 1 115 ? 0.548 -11.674 0.899 1.00 89.88 115 ASN A CA 1
ATOM 893 C C . ASN A 1 115 ? 0.378 -11.744 -0.622 1.00 89.88 115 ASN A C 1
ATOM 895 O O . ASN A 1 115 ? 1.316 -12.143 -1.312 1.00 89.88 115 ASN A O 1
ATOM 899 N N . ASP A 1 116 ? -0.769 -11.301 -1.148 1.00 89.69 116 ASP A N 1
ATOM 900 C CA . ASP A 1 116 ? -0.965 -11.137 -2.588 1.00 89.69 116 ASP A CA 1
ATOM 901 C C . ASP A 1 116 ? 0.095 -10.171 -3.146 1.00 89.69 116 ASP A C 1
ATOM 903 O O . ASP A 1 116 ? 0.817 -10.514 -4.074 1.00 89.69 116 ASP A O 1
ATOM 907 N N . LEU A 1 117 ? 0.268 -8.988 -2.547 1.00 87.25 117 LEU A N 1
ATOM 908 C CA . LEU A 1 117 ? 1.204 -7.971 -3.041 1.00 87.25 117 LEU A CA 1
ATOM 909 C C . LEU A 1 117 ? 2.678 -8.430 -3.063 1.00 87.25 117 LEU A C 1
ATOM 911 O O . LEU A 1 117 ? 3.420 -8.063 -3.981 1.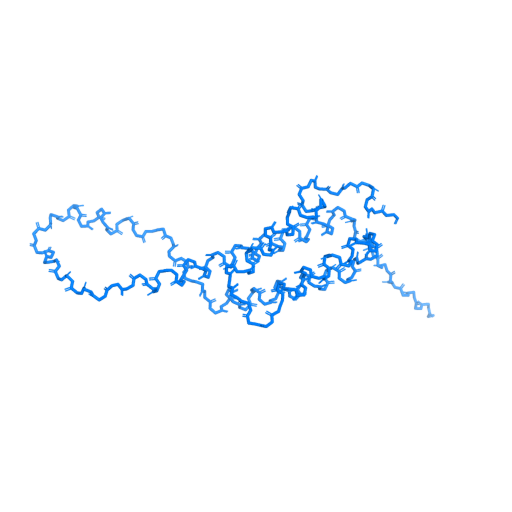00 87.25 117 LEU A O 1
ATOM 915 N N . VAL A 1 118 ? 3.093 -9.208 -2.058 1.00 84.25 118 VAL A N 1
ATOM 916 C CA . VAL A 1 118 ? 4.455 -9.756 -1.902 1.00 84.25 118 VAL A CA 1
ATOM 917 C C . VAL A 1 118 ? 4.673 -11.020 -2.747 1.00 84.25 118 VAL A C 1
ATOM 919 O O . VAL A 1 118 ? 5.817 -11.408 -2.970 1.00 84.25 118 VAL A O 1
ATOM 922 N N . GLY A 1 119 ? 3.604 -11.650 -3.241 1.00 78.81 119 GLY A N 1
ATOM 923 C CA . GLY A 1 119 ? 3.650 -12.929 -3.942 1.00 78.81 119 GLY A CA 1
ATOM 924 C C . GLY A 1 119 ? 4.670 -12.984 -5.084 1.00 78.81 119 GLY A C 1
ATOM 925 O O . GLY A 1 119 ? 4.674 -12.150 -5.998 1.00 78.81 119 GLY A O 1
ATOM 926 N N . ASP A 1 120 ? 5.509 -14.022 -5.059 1.00 67.50 120 ASP A N 1
ATOM 927 C CA . ASP A 1 120 ? 6.474 -14.299 -6.118 1.00 67.50 120 ASP A CA 1
ATOM 928 C C . ASP A 1 120 ? 5.729 -14.494 -7.453 1.00 67.50 120 ASP A C 1
ATOM 930 O O . ASP A 1 120 ? 4.834 -15.331 -7.566 1.00 67.50 120 ASP A O 1
ATOM 934 N N . HIS A 1 12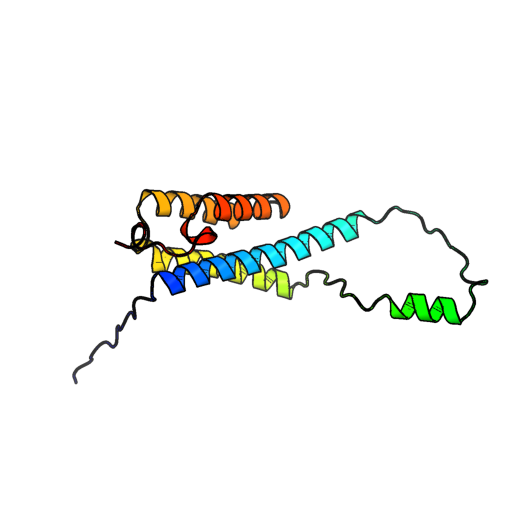1 ? 6.128 -13.735 -8.480 1.00 63.53 121 HIS A N 1
ATOM 935 C CA . HIS A 1 121 ? 5.635 -13.791 -9.871 1.00 63.53 121 HIS A CA 1
ATOM 936 C C . HIS A 1 121 ? 4.390 -12.969 -10.247 1.00 63.53 121 HIS A C 1
ATOM 938 O O . HIS A 1 121 ? 3.879 -13.141 -11.359 1.00 63.53 121 HIS A O 1
ATOM 944 N N . MET A 1 122 ? 3.927 -12.027 -9.423 1.00 76.88 122 MET A N 1
ATOM 945 C CA . MET A 1 122 ? 2.886 -11.100 -9.884 1.00 76.88 122 MET A CA 1
ATOM 946 C C . MET A 1 122 ? 3.401 -10.105 -10.931 1.00 76.88 122 MET A C 1
ATOM 948 O O . MET A 1 122 ? 4.494 -9.548 -10.828 1.00 76.88 122 MET A O 1
ATOM 952 N N . LEU A 1 123 ? 2.574 -9.845 -11.948 1.00 82.38 123 LEU A N 1
ATOM 953 C CA . LEU A 1 123 ? 2.818 -8.745 -12.881 1.00 82.38 123 LEU A CA 1
ATOM 954 C C . LEU A 1 123 ? 2.618 -7.408 -12.157 1.00 82.38 123 LEU A C 1
ATOM 956 O O . LEU A 1 123 ? 1.702 -7.263 -11.349 1.00 82.38 123 LEU A O 1
ATOM 960 N N . VAL A 1 124 ? 3.396 -6.393 -12.532 1.00 84.12 124 VAL A N 1
ATOM 961 C CA . VAL A 1 124 ? 3.307 -5.028 -11.975 1.00 84.12 124 VAL A CA 1
ATOM 962 C C . VAL A 1 124 ? 1.884 -4.466 -12.042 1.00 84.12 124 VAL A C 1
ATOM 964 O O . VAL A 1 124 ? 1.400 -3.852 -11.096 1.00 84.12 124 VAL A O 1
ATOM 967 N N . SER A 1 125 ? 1.176 -4.708 -13.148 1.00 81.81 125 SER A N 1
ATOM 968 C CA . SER A 1 125 ? -0.217 -4.283 -13.322 1.00 81.81 125 SER A CA 1
ATOM 969 C C . SER A 1 125 ? -1.168 -4.935 -12.317 1.00 81.81 125 SER A C 1
ATOM 971 O O . SER A 1 125 ? -2.117 -4.295 -11.866 1.00 81.81 125 SER A O 1
ATOM 973 N N . GLN A 1 126 ? -0.907 -6.186 -11.936 1.00 85.75 126 GLN A N 1
ATOM 974 C CA . GLN A 1 126 ? -1.687 -6.886 -10.923 1.00 85.75 126 GLN A CA 1
ATOM 975 C C . GLN A 1 126 ? -1.353 -6.361 -9.522 1.00 85.75 126 GLN A C 1
ATOM 977 O O . GLN A 1 126 ? -2.269 -6.134 -8.740 1.00 85.75 126 GLN A O 1
ATOM 982 N N . GLN A 1 127 ? -0.078 -6.080 -9.227 1.00 87.69 127 GLN A N 1
ATOM 983 C CA . GLN A 1 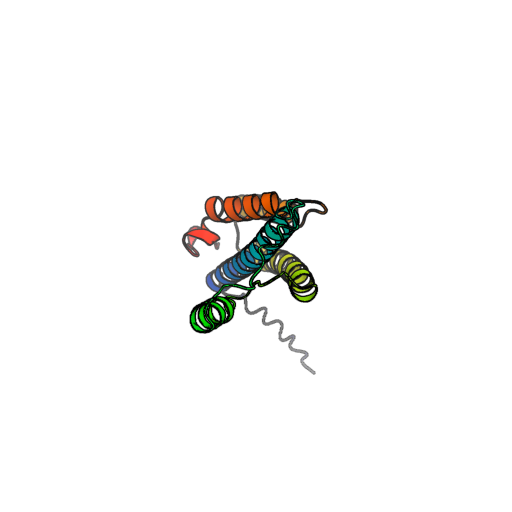127 ? 0.327 -5.459 -7.958 1.00 87.69 127 GLN A CA 1
ATOM 984 C C . GLN A 1 127 ? -0.326 -4.079 -7.774 1.00 87.69 127 GLN A C 1
ATOM 986 O O . GLN A 1 127 ? -0.871 -3.783 -6.714 1.00 87.69 127 GLN A O 1
ATOM 991 N N . LEU A 1 128 ? -0.373 -3.261 -8.831 1.00 87.88 128 LEU A N 1
ATOM 992 C CA . LEU A 1 128 ? -1.093 -1.982 -8.821 1.00 87.88 128 LEU A CA 1
ATOM 993 C C . LEU A 1 128 ? -2.602 -2.164 -8.587 1.00 87.88 128 LEU A C 1
ATOM 995 O O . LEU A 1 128 ? -3.212 -1.376 -7.864 1.00 87.88 128 LEU A O 1
ATOM 999 N N . ALA A 1 129 ? -3.211 -3.211 -9.152 1.00 88.44 129 ALA A N 1
ATOM 1000 C CA . ALA A 1 129 ? -4.618 -3.525 -8.909 1.00 88.44 129 ALA A CA 1
ATOM 1001 C C . ALA A 1 129 ? -4.880 -3.949 -7.452 1.00 88.44 129 ALA A C 1
ATOM 1003 O O . ALA A 1 129 ? -5.900 -3.552 -6.887 1.00 88.44 129 ALA A O 1
ATOM 1004 N N . VAL A 1 130 ? -3.960 -4.697 -6.829 1.00 90.00 130 VAL A N 1
ATOM 1005 C CA . VAL A 1 130 ? -4.022 -5.039 -5.396 1.00 90.00 130 VAL A CA 1
ATOM 1006 C C . VAL A 1 130 ? -3.917 -3.778 -4.544 1.00 90.00 130 VAL A C 1
ATOM 1008 O O . VAL A 1 130 ? -4.780 -3.551 -3.703 1.00 90.00 130 VAL A O 1
ATOM 1011 N N . ILE A 1 131 ? -2.956 -2.890 -4.813 1.00 89.06 131 ILE A N 1
ATOM 1012 C CA . ILE A 1 131 ? -2.824 -1.617 -4.081 1.00 89.06 131 ILE A CA 1
ATOM 1013 C C . ILE A 1 131 ? -4.095 -0.769 -4.215 1.00 89.06 131 ILE A C 1
ATOM 1015 O O . ILE A 1 131 ? -4.607 -0.237 -3.226 1.00 89.06 131 ILE A O 1
ATOM 1019 N N . ALA A 1 132 ? -4.659 -0.681 -5.422 1.00 87.62 132 ALA A N 1
ATOM 1020 C CA . ALA A 1 132 ? -5.933 -0.006 -5.628 1.00 87.62 132 ALA A CA 1
ATOM 1021 C C . ALA A 1 132 ? -7.043 -0.667 -4.794 1.00 87.62 132 ALA A C 1
ATOM 1023 O O . ALA A 1 132 ? -7.767 0.036 -4.088 1.00 87.62 132 ALA A O 1
ATOM 1024 N N . ARG A 1 133 ? -7.159 -2.002 -4.807 1.00 89.44 133 ARG A N 1
ATOM 1025 C CA . ARG A 1 133 ? -8.119 -2.745 -3.973 1.00 89.44 133 ARG A CA 1
ATOM 1026 C C . ARG A 1 133 ? -7.932 -2.429 -2.491 1.00 89.44 133 ARG A C 1
ATOM 1028 O O . ARG A 1 133 ? -8.937 -2.159 -1.832 1.00 89.44 133 ARG A O 1
ATOM 1035 N N . MET A 1 134 ? -6.698 -2.387 -1.993 1.00 90.00 134 MET A N 1
ATOM 1036 C CA . MET A 1 134 ? -6.383 -2.068 -0.599 1.00 90.00 134 MET A CA 1
ATOM 1037 C C . MET A 1 134 ? -6.888 -0.673 -0.217 1.00 90.00 134 MET A C 1
ATOM 1039 O O . MET A 1 134 ? -7.596 -0.528 0.779 1.00 90.00 134 MET A O 1
ATOM 1043 N N . TYR A 1 135 ? -6.618 0.352 -1.035 1.00 87.12 135 TYR A N 1
ATOM 1044 C CA . TYR A 1 135 ? -7.097 1.717 -0.775 1.00 87.12 135 TYR A CA 1
ATOM 1045 C C . TYR A 1 135 ? -8.626 1.830 -0.727 1.00 87.12 135 TYR A C 1
ATOM 1047 O O . TYR A 1 135 ? -9.146 2.665 0.010 1.00 87.12 135 TYR A O 1
ATOM 1055 N N . HIS A 1 136 ? -9.351 1.006 -1.487 1.00 85.88 136 HIS A N 1
ATOM 1056 C CA . HIS A 1 136 ? -10.817 0.996 -1.469 1.00 85.88 136 HIS A CA 1
ATOM 1057 C C . HIS A 1 136 ? -11.390 0.120 -0.345 1.00 85.88 136 HIS A C 1
ATOM 1059 O O . HIS A 1 136 ? -12.460 0.419 0.184 1.00 85.88 136 HIS A O 1
ATOM 1065 N N . SER A 1 137 ? -10.693 -0.959 0.012 1.00 85.06 137 SER A N 1
ATOM 1066 C CA . SER A 1 137 ? -11.166 -1.991 0.944 1.00 85.06 137 SER A CA 1
ATOM 1067 C C . SER A 1 137 ? -10.893 -1.661 2.406 1.00 85.06 137 SER A C 1
ATOM 1069 O O . SER A 1 137 ? -11.651 -2.110 3.270 1.00 85.06 137 SER A O 1
ATOM 1071 N N . HIS A 1 138 ? -9.842 -0.880 2.662 1.00 84.88 138 HIS A N 1
ATOM 1072 C CA . HIS A 1 138 ? -9.371 -0.528 3.993 1.00 84.88 138 HIS A CA 1
ATOM 1073 C C . HIS A 1 138 ? -9.631 0.944 4.277 1.00 84.88 138 HIS A C 1
ATOM 1075 O O . HIS A 1 138 ? -8.935 1.855 3.814 1.00 84.88 138 HIS A O 1
ATOM 1081 N N . ALA A 1 139 ? -10.648 1.199 5.090 1.00 78.88 139 ALA A N 1
ATOM 1082 C CA . ALA A 1 139 ? -11.066 2.559 5.388 1.00 78.88 139 ALA A CA 1
ATOM 1083 C C . ALA A 1 139 ? -9.994 3.352 6.170 1.00 78.88 139 ALA A C 1
ATOM 1085 O O . ALA A 1 139 ? -9.936 4.578 6.034 1.00 78.88 139 ALA A O 1
ATOM 1086 N N . PHE A 1 140 ? -9.088 2.674 6.892 1.00 80.31 140 PHE A N 1
ATOM 1087 C CA . PHE A 1 140 ? -7.946 3.313 7.559 1.00 80.31 140 PHE A CA 1
ATOM 1088 C C . PHE A 1 140 ? -6.908 3.887 6.590 1.00 80.31 140 PHE A C 1
ATOM 1090 O O . PHE A 1 140 ? -6.238 4.862 6.934 1.00 80.31 140 PHE A O 1
ATOM 1097 N N . LEU A 1 141 ? -6.837 3.366 5.361 1.00 81.00 141 LEU A N 1
ATOM 1098 C CA . LEU A 1 141 ? -5.993 3.907 4.296 1.00 81.00 141 LEU A CA 1
ATOM 1099 C C . LEU A 1 141 ? -6.650 5.094 3.578 1.00 81.00 141 LEU A C 1
ATOM 1101 O O . LEU A 1 141 ? -5.961 6.044 3.206 1.00 81.00 141 LEU A O 1
ATOM 1105 N N . ALA A 1 142 ? -7.973 5.063 3.382 1.00 71.62 142 ALA A N 1
ATOM 1106 C CA . ALA A 1 142 ? -8.700 6.082 2.620 1.00 71.62 142 ALA A CA 1
ATOM 1107 C C . ALA A 1 142 ? -9.065 7.325 3.444 1.00 71.62 142 ALA A C 1
ATOM 1109 O O . ALA A 1 142 ? -8.773 8.455 3.042 1.00 71.62 142 ALA A O 1
ATOM 1110 N N . GLN A 1 143 ? -9.716 7.115 4.590 1.00 64.94 143 GLN A N 1
ATOM 1111 C CA . GLN A 1 143 ? -10.405 8.159 5.360 1.00 64.94 143 GLN A CA 1
ATOM 1112 C C . GLN A 1 143 ? -9.607 8.630 6.583 1.00 64.94 143 GLN A C 1
ATOM 1114 O O . GLN A 1 143 ? -10.002 9.587 7.246 1.00 64.94 143 GLN A O 1
ATOM 1119 N N . GLY A 1 144 ? -8.462 7.996 6.850 1.00 60.12 144 GLY A N 1
ATOM 1120 C CA . GLY A 1 144 ? -7.683 8.221 8.060 1.00 60.12 144 GLY A CA 1
ATOM 1121 C C . GLY A 1 144 ? -8.303 7.525 9.268 1.00 60.12 144 GLY A C 1
ATOM 1122 O O . GLY A 1 144 ? -9.476 7.169 9.279 1.00 60.12 144 GLY A O 1
ATOM 1123 N N . VAL A 1 145 ? -7.479 7.302 10.285 1.00 59.09 145 VAL A N 1
ATOM 1124 C CA . VAL A 1 145 ? -7.793 6.493 11.467 1.00 59.09 145 VAL A CA 1
ATOM 1125 C C . VAL A 1 145 ? -9.030 6.979 12.218 1.00 59.09 145 VAL A C 1
ATOM 1127 O O . VAL A 1 145 ? -9.029 8.034 12.856 1.00 59.09 145 VAL A O 1
ATOM 1130 N N . SER A 1 146 ? -10.076 6.156 12.175 1.00 54.78 146 SER A N 1
ATOM 1131 C CA . SER A 1 146 ? -11.266 6.283 13.005 1.00 54.78 146 SER A CA 1
ATOM 1132 C C . SER A 1 146 ? -11.072 5.512 14.311 1.00 54.78 146 SER A C 1
ATOM 1134 O O . SER A 1 146 ? -10.616 4.372 14.291 1.00 54.78 146 SER A O 1
ATOM 1136 N N . SER A 1 147 ? -11.473 6.101 15.441 1.00 54.88 147 SER A N 1
ATOM 1137 C CA . SER A 1 147 ? -11.404 5.488 16.782 1.00 54.88 147 SER A CA 1
ATOM 1138 C C . SER A 1 147 ? -12.143 4.153 16.913 1.00 54.88 147 SER A C 1
ATOM 1140 O O . SER A 1 147 ? -11.960 3.464 17.902 1.00 54.88 147 SER A O 1
ATOM 1142 N N . LYS A 1 148 ? -12.980 3.787 15.936 1.00 54.31 148 LYS A N 1
ATOM 1143 C CA . LYS A 1 148 ? -13.687 2.500 15.890 1.00 54.31 148 LYS A CA 1
ATOM 1144 C C . LYS A 1 148 ? -12.813 1.318 15.462 1.00 54.31 148 LYS A C 1
ATOM 1146 O O . LYS A 1 148 ? -13.278 0.197 15.560 1.00 54.31 148 LYS A O 1
ATOM 1151 N N . TRP A 1 149 ? -11.624 1.572 14.913 1.00 53.75 149 TRP A N 1
ATOM 1152 C CA . TRP A 1 149 ? -10.720 0.514 14.446 1.00 53.75 149 TRP A CA 1
ATOM 1153 C C . TRP A 1 149 ? -9.646 0.155 15.454 1.00 53.75 149 TRP A C 1
ATOM 1155 O O . TRP A 1 149 ? -8.991 -0.848 15.251 1.00 53.75 149 TRP A O 1
ATOM 1165 N N . PHE A 1 150 ? -9.468 0.971 16.493 1.00 54.41 150 PHE A N 1
ATOM 1166 C CA . PHE A 1 150 ? -8.406 0.838 17.480 1.00 54.41 150 PHE A CA 1
ATOM 1167 C C . PHE A 1 150 ? -9.072 0.659 18.840 1.00 54.41 150 PHE A C 1
ATOM 1169 O O . PHE A 1 150 ? -9.595 1.629 19.396 1.00 54.41 150 PHE A O 1
ATOM 1176 N N . HIS A 1 151 ? -9.123 -0.588 19.300 1.00 50.41 151 HIS A N 1
ATOM 1177 C CA . HIS A 1 151 ? -9.774 -0.997 20.542 1.00 50.41 151 HIS A CA 1
ATOM 1178 C C . HIS A 1 151 ? -8.788 -1.147 21.701 1.00 50.41 151 HIS A C 1
ATOM 1180 O O . HIS A 1 151 ? -7.633 -1.559 21.455 1.00 50.41 151 HIS A O 1
#

pLDDT: mean 71.64, std 17.95, range [38.31, 91.5]

Organism: Aphanomyces astaci (NCBI:txid112090)

Sequence (151 aa):
LLYQFTSSAMYEDPKSVASQIRYTLRDIERLLNMQNTSHASIDSLPGLSSQMSTSTMSPLLRAASAAGDGSGNTTLGVRDMGYLVVLLDQLQQLFERNRGYFDDAEQKRFDEDVNDLVGDHMLVSQQLAVIARMYHSHAFLAQGVSSKWFH

Secondary structure (DSSP, 8-state):
-------------HHHHHHHHHHHHHHHHHHHHHHHHHHHHHHT--S------GGG--HHHHHHHHHT--S------HHHHHHHHHHHHHHHHHHHHTGGGS-HHHHHHHHHHHHHHH-TT--HHHHHHHHHHHHHH-HHHHT---TTS--